Protein AF-A0A436RU35-F1 (afdb_monomer_lite)

pLDDT: mean 94.9, std 2.74, range [79.81, 98.31]

Radius of gyration: 16.75 Å; chains: 1; bounding box: 34×36×36 Å

Secondary structure (DSSP, 8-state):
-HHHHHHTTHHHHHHTT--SHHHHHHHHHHTTHHHHHHHHHHHHHTTS-HHHHHHHHHHHHHHHHHHHHHHHHHTT-

Sequence (77 aa):
FFAATNALKLIPYFALGQFDTANLTASAVLMPLAPLSTIAGAWLVRRMRPEIFYPFTYATVAVVAVKLLWDGIVGLM

Foldseek 3Di:
DVVVVVVVVVVVCVVVVCPDPVNVVVCVVCVVVVVVVVVVVVVVVVVDDPVCVVVVVVVVVVVVVVVVVVVVVVVVD

Structure (mmCIF, N/CA/C/O backbone):
data_AF-A0A436RU35-F1
#
_entry.id   AF-A0A436RU35-F1
#
loop_
_atom_site.group_PDB
_atom_site.id
_atom_site.type_symbol
_atom_site.label_atom_id
_atom_site.label_alt_id
_atom_site.label_comp_id
_atom_site.label_asym_id
_atom_site.label_entity_id
_atom_site.label_seq_id
_atom_site.pdbx_PDB_ins_code
_atom_site.Cartn_x
_atom_site.Cartn_y
_atom_site.Cartn_z
_atom_site.occupancy
_atom_site.B_iso_or_equiv
_atom_site.auth_seq_id
_atom_site.auth_comp_id
_atom_site.auth_asym_id
_atom_site.auth_atom_id
_atom_site.pdbx_PDB_model_num
ATOM 1 N N . PHE A 1 1 ? 9.563 12.010 7.789 1.00 85.50 1 PHE A N 1
ATOM 2 C CA . PHE A 1 1 ? 9.819 10.557 7.898 1.00 85.50 1 PHE A CA 1
ATOM 3 C C . PHE A 1 1 ? 9.131 9.758 6.787 1.00 85.50 1 PHE A C 1
ATOM 5 O O . PHE A 1 1 ? 9.842 9.218 5.956 1.00 85.50 1 PHE A O 1
ATOM 12 N N . PHE A 1 2 ? 7.791 9.751 6.693 1.00 88.62 2 PHE A N 1
ATOM 13 C CA . PHE A 1 2 ? 7.030 8.962 5.700 1.00 88.62 2 PHE A CA 1
ATOM 14 C C . PHE A 1 2 ? 7.497 9.111 4.239 1.00 88.62 2 PHE A C 1
ATOM 16 O O . PHE A 1 2 ? 7.669 8.116 3.542 1.00 88.62 2 PHE A O 1
ATOM 23 N N . ALA A 1 3 ? 7.718 10.344 3.769 1.00 91.75 3 ALA A N 1
ATOM 24 C CA . ALA A 1 3 ? 8.154 10.580 2.392 1.00 91.75 3 ALA A CA 1
ATOM 25 C C . ALA A 1 3 ? 9.546 9.987 2.116 1.00 91.75 3 ALA A C 1
ATOM 27 O O . ALA A 1 3 ? 9.739 9.330 1.103 1.00 91.75 3 ALA A O 1
ATOM 28 N N . ALA A 1 4 ? 10.489 10.149 3.049 1.00 95.81 4 ALA A N 1
ATOM 29 C CA . ALA A 1 4 ? 11.848 9.632 2.909 1.00 95.81 4 ALA A CA 1
ATOM 30 C C . ALA A 1 4 ? 11.887 8.093 2.901 1.00 95.81 4 ALA A C 1
ATOM 32 O O . ALA A 1 4 ? 12.549 7.500 2.054 1.00 95.81 4 ALA A O 1
ATOM 33 N N . THR A 1 5 ? 11.136 7.432 3.791 1.00 94.81 5 THR A N 1
ATOM 34 C CA . THR A 1 5 ? 11.095 5.959 3.837 1.00 94.81 5 THR A CA 1
ATOM 35 C C . THR A 1 5 ? 10.409 5.350 2.618 1.00 94.81 5 THR A C 1
ATOM 37 O O . THR A 1 5 ? 10.808 4.279 2.170 1.00 94.81 5 THR A O 1
ATOM 40 N N . ASN A 1 6 ? 9.408 6.024 2.043 1.00 92.69 6 ASN A N 1
ATOM 41 C CA . ASN A 1 6 ? 8.802 5.577 0.790 1.00 92.69 6 ASN A CA 1
ATOM 42 C C . ASN A 1 6 ? 9.680 5.888 -0.427 1.00 92.69 6 ASN A C 1
ATOM 44 O O . ASN A 1 6 ? 9.770 5.044 -1.311 1.00 92.69 6 ASN A O 1
ATOM 48 N N . ALA A 1 7 ? 10.375 7.031 -0.459 1.00 94.44 7 ALA A N 1
ATOM 49 C CA . ALA A 1 7 ? 11.310 7.360 -1.537 1.00 94.44 7 ALA A CA 1
ATOM 50 C C . ALA A 1 7 ? 12.441 6.327 -1.644 1.00 94.44 7 ALA A C 1
ATOM 52 O O . ALA A 1 7 ? 12.824 5.948 -2.748 1.00 94.44 7 ALA A O 1
ATOM 53 N N . LEU A 1 8 ? 12.911 5.789 -0.512 1.00 96.38 8 LEU A N 1
ATOM 54 C CA . LEU A 1 8 ? 13.919 4.727 -0.502 1.00 96.38 8 LEU A CA 1
ATOM 55 C C . LEU A 1 8 ? 13.463 3.459 -1.251 1.00 96.38 8 LEU A C 1
ATOM 57 O O . LEU A 1 8 ? 14.301 2.758 -1.812 1.00 96.38 8 LEU A O 1
ATOM 61 N N . LYS A 1 9 ? 12.151 3.182 -1.327 1.00 92.38 9 LYS A N 1
ATOM 62 C CA . LYS A 1 9 ? 11.601 2.032 -2.069 1.00 92.38 9 LYS A CA 1
ATOM 63 C C . LYS A 1 9 ? 11.737 2.168 -3.587 1.00 92.38 9 LYS A C 1
ATOM 65 O O . LYS A 1 9 ? 11.668 1.161 -4.285 1.00 92.38 9 LYS A O 1
ATOM 70 N N . LEU A 1 10 ? 11.946 3.379 -4.108 1.00 94.00 10 LEU A N 1
ATOM 71 C CA . LEU A 1 10 ? 12.087 3.590 -5.551 1.00 94.00 10 LEU A CA 1
ATOM 72 C C . LEU A 1 10 ? 13.292 2.825 -6.113 1.00 94.00 10 LEU A C 1
ATOM 74 O O . LEU A 1 10 ? 13.196 2.278 -7.204 1.00 94.00 10 LEU A O 1
ATOM 78 N N . ILE A 1 11 ? 14.381 2.713 -5.344 1.00 95.88 11 ILE A N 1
ATOM 79 C CA . ILE A 1 11 ? 15.595 1.989 -5.749 1.00 95.88 11 ILE A CA 1
ATOM 80 C C . ILE A 1 11 ? 15.315 0.490 -5.981 1.00 95.88 11 ILE A C 1
ATOM 82 O O . ILE A 1 11 ? 15.547 0.020 -7.095 1.00 95.88 11 ILE A O 1
ATOM 86 N N . PRO A 1 12 ? 14.799 -0.286 -5.002 1.00 95.31 12 PRO A N 1
ATOM 87 C CA . PRO A 1 12 ? 14.499 -1.697 -5.229 1.00 95.31 12 PRO A CA 1
ATOM 88 C C . PRO A 1 12 ? 13.390 -1.912 -6.264 1.00 95.31 12 PRO A C 1
ATOM 90 O O . PRO A 1 12 ? 13.472 -2.863 -7.030 1.00 95.31 12 PRO A O 1
ATOM 93 N N . TYR A 1 13 ? 12.380 -1.041 -6.354 1.00 93.94 13 TYR A N 1
ATOM 94 C CA . TYR A 1 13 ? 11.351 -1.166 -7.396 1.00 93.94 13 TYR A CA 1
ATOM 95 C C . TYR A 1 13 ? 11.901 -0.944 -8.802 1.00 93.94 13 TYR A C 1
ATOM 97 O O . TYR A 1 13 ? 11.521 -1.662 -9.727 1.00 93.94 13 TYR A O 1
ATOM 105 N N . PHE A 1 14 ? 12.830 -0.002 -8.954 1.00 93.38 14 PHE A N 1
ATOM 106 C CA . PHE A 1 14 ? 13.558 0.168 -10.202 1.00 93.38 14 PHE A CA 1
ATOM 107 C C . PHE A 1 14 ? 14.387 -1.083 -10.528 1.00 93.38 14 PHE A C 1
ATOM 109 O O . PHE A 1 14 ? 14.309 -1.586 -11.646 1.00 93.38 14 PHE A O 1
ATOM 116 N N . ALA A 1 15 ? 15.098 -1.647 -9.544 1.00 95.44 15 ALA A N 1
ATOM 117 C CA . ALA A 1 15 ? 15.862 -2.887 -9.716 1.00 95.44 15 ALA A CA 1
ATOM 118 C C . ALA A 1 15 ? 14.982 -4.106 -10.076 1.00 95.44 15 ALA A C 1
ATOM 120 O O . ALA A 1 15 ? 15.432 -4.989 -10.798 1.00 95.44 15 ALA A O 1
ATOM 121 N N . LEU A 1 16 ? 13.724 -4.135 -9.620 1.00 94.44 16 LEU A N 1
ATOM 122 C CA . LEU A 1 16 ? 12.714 -5.146 -9.967 1.00 94.44 16 LEU A CA 1
ATOM 123 C C . LEU A 1 16 ? 12.019 -4.892 -11.321 1.00 94.44 16 LEU A C 1
ATOM 125 O O . LEU A 1 16 ? 11.066 -5.596 -11.650 1.00 94.44 16 LEU A O 1
ATOM 129 N N . GLY A 1 17 ? 12.441 -3.877 -12.083 1.00 93.12 17 GLY A N 1
ATOM 130 C CA . GLY A 1 17 ? 11.882 -3.558 -13.401 1.00 93.12 17 GLY A CA 1
ATOM 131 C C . GLY A 1 17 ? 10.486 -2.926 -13.376 1.00 93.12 17 GLY A C 1
ATOM 132 O O . GLY A 1 17 ? 9.852 -2.823 -14.416 1.00 93.12 17 GLY A O 1
ATOM 133 N N . GLN A 1 18 ? 10.003 -2.459 -12.220 1.00 94.06 18 GLN A N 1
ATOM 134 C CA . GLN A 1 18 ? 8.628 -1.953 -12.052 1.00 94.06 18 GLN A CA 1
ATOM 135 C C . GLN A 1 18 ? 8.390 -0.561 -12.669 1.00 94.06 18 GLN A C 1
ATOM 137 O O . GLN A 1 18 ? 7.294 -0.014 -12.584 1.00 94.06 18 GLN A O 1
ATOM 142 N N . PHE A 1 19 ? 9.416 0.042 -13.274 1.00 93.25 19 PHE A N 1
ATOM 143 C CA . PHE A 1 19 ? 9.366 1.365 -13.909 1.00 93.25 19 PHE A CA 1
ATOM 144 C C . PHE A 1 19 ? 9.098 1.258 -15.418 1.00 93.25 19 PHE A C 1
ATOM 146 O O . PHE A 1 19 ? 9.571 2.074 -16.208 1.00 93.25 19 PHE A O 1
ATOM 153 N N . ASP A 1 20 ? 8.355 0.234 -15.833 1.00 95.00 20 ASP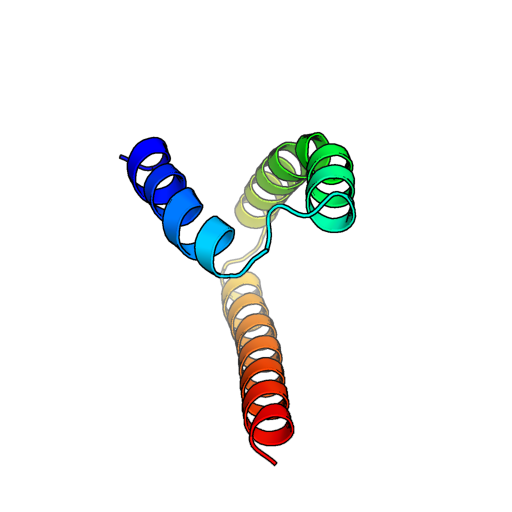 A N 1
ATOM 154 C CA . ASP A 1 20 ? 7.879 0.108 -17.204 1.00 95.00 20 ASP A CA 1
ATOM 155 C C . ASP A 1 20 ? 6.676 1.030 -17.483 1.00 95.00 20 ASP A C 1
ATOM 157 O O . ASP A 1 20 ? 6.021 1.573 -16.587 1.00 95.00 20 ASP A O 1
ATOM 161 N N . THR A 1 21 ? 6.370 1.224 -18.765 1.00 95.38 21 THR A N 1
ATOM 162 C CA . THR A 1 21 ? 5.291 2.117 -19.199 1.00 95.38 21 THR A CA 1
ATOM 163 C C . THR A 1 21 ? 3.909 1.652 -18.731 1.00 95.38 21 THR A C 1
ATOM 165 O O . THR A 1 21 ? 3.052 2.492 -18.453 1.00 95.38 21 THR A O 1
ATOM 168 N N . ALA A 1 22 ? 3.667 0.346 -18.607 1.00 95.19 22 ALA A N 1
ATOM 169 C CA . ALA A 1 22 ? 2.371 -0.177 -18.176 1.00 95.19 22 ALA A CA 1
ATOM 170 C C . ALA A 1 22 ? 2.115 0.143 -16.693 1.00 95.19 22 ALA A C 1
ATOM 172 O O . ALA A 1 22 ? 1.062 0.670 -16.334 1.00 95.19 22 ALA A O 1
ATOM 173 N N . ASN A 1 23 ? 3.112 -0.074 -15.841 1.00 94.88 23 ASN A N 1
ATOM 174 C CA . ASN A 1 23 ? 3.055 0.225 -14.417 1.00 94.88 23 ASN A CA 1
ATOM 175 C C . ASN A 1 23 ? 2.990 1.732 -14.147 1.00 94.88 23 ASN A C 1
ATOM 177 O O . ASN A 1 23 ? 2.211 2.175 -13.297 1.00 94.88 23 ASN A O 1
ATOM 181 N N . LEU A 1 24 ? 3.746 2.544 -14.891 1.00 94.88 24 LEU A N 1
ATOM 182 C CA . LEU A 1 24 ? 3.705 4.002 -14.754 1.00 94.88 24 LEU A CA 1
ATOM 183 C C . LEU A 1 24 ? 2.362 4.591 -15.204 1.00 94.88 24 LEU A C 1
ATOM 185 O O . LEU A 1 24 ? 1.828 5.472 -14.529 1.00 94.88 24 LEU A O 1
ATOM 189 N N . THR A 1 25 ? 1.785 4.093 -16.301 1.00 96.44 25 THR A N 1
ATOM 190 C CA . THR A 1 25 ? 0.460 4.543 -16.765 1.00 96.44 25 THR A CA 1
ATOM 191 C C . THR A 1 25 ? -0.643 4.133 -15.794 1.00 96.44 25 THR A C 1
ATOM 193 O O . THR A 1 25 ? -1.448 4.982 -15.405 1.00 96.44 25 THR A O 1
ATOM 196 N N . ALA A 1 26 ? -0.637 2.885 -15.313 1.00 95.62 26 ALA A N 1
ATOM 197 C CA . ALA A 1 26 ? -1.559 2.435 -14.272 1.00 95.62 26 ALA A CA 1
ATOM 198 C C . ALA A 1 26 ? -1.430 3.286 -12.996 1.00 95.62 26 ALA A C 1
ATOM 200 O O . ALA A 1 26 ? -2.430 3.765 -12.457 1.00 95.62 26 ALA A O 1
ATOM 201 N N . SER A 1 27 ? -0.199 3.551 -12.550 1.00 94.00 27 SER A N 1
ATOM 202 C CA . SER A 1 27 ? 0.071 4.387 -11.375 1.00 94.00 27 SER A CA 1
ATOM 203 C C . SER A 1 27 ? -0.425 5.822 -11.550 1.00 94.00 27 SER A C 1
ATOM 205 O O . SER A 1 27 ? -0.986 6.383 -10.612 1.00 94.00 27 SER A O 1
ATOM 207 N N . ALA A 1 28 ? -0.272 6.419 -12.735 1.00 95.25 28 ALA A N 1
ATOM 208 C CA . ALA A 1 28 ? -0.768 7.765 -13.016 1.00 95.25 28 ALA A CA 1
ATOM 209 C C . ALA A 1 28 ? -2.302 7.845 -12.942 1.00 95.25 28 ALA A C 1
ATOM 211 O O . ALA A 1 28 ? -2.839 8.787 -12.359 1.00 95.25 28 ALA A O 1
ATOM 212 N N . VAL A 1 29 ? -3.007 6.834 -13.463 1.00 95.94 29 VAL A N 1
ATOM 213 C CA . VAL A 1 29 ? -4.477 6.743 -13.377 1.00 95.94 29 VAL A CA 1
ATOM 214 C C . VAL A 1 29 ? -4.943 6.550 -11.931 1.00 95.94 29 VAL A C 1
ATOM 216 O O . VAL A 1 29 ? -5.947 7.129 -11.516 1.00 95.94 29 VAL A O 1
ATOM 219 N N . LEU A 1 30 ? -4.207 5.764 -11.143 1.00 95.81 30 LEU A N 1
ATOM 220 C CA . LEU A 1 30 ? -4.529 5.496 -9.739 1.00 95.81 30 LEU A CA 1
ATOM 221 C C . LEU A 1 30 ? -4.088 6.616 -8.786 1.00 95.81 30 LEU A C 1
ATOM 223 O O . LEU A 1 30 ? -4.607 6.704 -7.671 1.00 95.81 30 LEU A O 1
ATOM 227 N N . MET A 1 31 ? -3.173 7.491 -9.207 1.00 95.56 31 MET A N 1
ATOM 228 C CA . MET A 1 31 ? -2.656 8.605 -8.410 1.00 95.56 31 MET A CA 1
ATOM 229 C C . MET A 1 31 ? -3.760 9.472 -7.781 1.00 95.56 31 MET A C 1
ATOM 231 O O . MET A 1 31 ? -3.666 9.712 -6.579 1.00 95.56 31 MET A O 1
ATOM 235 N N . PRO A 1 32 ? -4.811 9.923 -8.500 1.00 93.38 32 PRO A N 1
ATOM 236 C CA . PRO A 1 32 ? -5.915 10.659 -7.878 1.00 93.38 32 PRO A CA 1
ATOM 237 C C . PRO A 1 32 ? -6.796 9.777 -6.984 1.00 93.38 32 PRO A C 1
ATOM 239 O O . PRO A 1 32 ? -7.338 10.251 -5.986 1.00 93.38 32 PRO A O 1
ATOM 242 N N . LEU A 1 33 ? -6.930 8.488 -7.303 1.00 95.94 33 LEU A N 1
ATOM 243 C CA . LEU A 1 33 ? -7.771 7.562 -6.548 1.00 95.94 33 LEU A CA 1
ATOM 244 C C . LEU A 1 33 ? -7.177 7.234 -5.171 1.00 95.94 33 LEU A C 1
ATOM 246 O O . LEU A 1 33 ? -7.926 7.051 -4.210 1.00 95.94 33 LEU A O 1
ATOM 250 N N . ALA A 1 34 ? -5.850 7.191 -5.048 1.00 92.81 34 ALA A N 1
ATOM 251 C CA . ALA A 1 34 ? -5.155 6.879 -3.801 1.00 92.81 34 ALA A CA 1
ATOM 252 C C . ALA A 1 34 ? -5.492 7.836 -2.628 1.00 92.81 34 ALA A C 1
ATOM 254 O O . ALA A 1 34 ? -5.925 7.347 -1.576 1.00 92.81 34 ALA A O 1
ATOM 255 N N . PRO A 1 35 ? -5.362 9.177 -2.748 1.00 94.94 35 PRO A N 1
ATOM 256 C CA . PRO A 1 35 ? -5.733 10.091 -1.671 1.00 94.94 35 PRO A CA 1
ATOM 257 C C . PRO A 1 35 ? -7.243 10.084 -1.408 1.00 94.94 35 PRO A C 1
ATOM 259 O O . PRO A 1 35 ? -7.645 10.089 -0.245 1.00 94.94 35 PRO A O 1
ATOM 262 N N . LEU A 1 36 ? -8.081 9.992 -2.450 1.00 97.06 36 LEU A N 1
ATOM 263 C CA . LEU A 1 36 ? -9.540 9.912 -2.295 1.00 97.06 36 LEU A CA 1
ATOM 264 C C . LEU A 1 36 ? -9.952 8.682 -1.480 1.00 97.06 36 LEU A C 1
ATOM 266 O O . LEU A 1 36 ? -10.713 8.795 -0.519 1.00 97.06 36 LEU A O 1
ATOM 270 N N . SER A 1 37 ? -9.385 7.522 -1.809 1.00 95.38 37 SER A N 1
ATOM 271 C CA . SER A 1 37 ? -9.636 6.265 -1.099 1.00 95.38 37 SER A CA 1
ATOM 272 C C . SER A 1 37 ? -9.111 6.308 0.336 1.00 95.38 37 SER A C 1
ATOM 274 O O . SER A 1 37 ? -9.764 5.799 1.242 1.00 95.38 37 SER A O 1
ATOM 276 N N . THR A 1 38 ? -7.972 6.967 0.574 1.00 95.00 38 THR A N 1
ATOM 277 C CA . THR A 1 38 ? -7.411 7.144 1.926 1.00 95.00 38 THR A CA 1
ATOM 278 C C . THR A 1 38 ? -8.340 7.979 2.807 1.00 95.00 38 THR A C 1
ATOM 280 O O . THR A 1 38 ? -8.621 7.604 3.947 1.00 95.00 38 THR A O 1
ATOM 283 N N . ILE A 1 39 ? -8.860 9.092 2.281 1.00 97.19 39 ILE A N 1
ATOM 284 C CA . ILE A 1 39 ? -9.798 9.959 3.006 1.00 97.19 39 ILE A CA 1
ATOM 285 C C . ILE A 1 39 ? -11.120 9.224 3.251 1.00 97.19 39 ILE A C 1
ATOM 287 O O . ILE A 1 39 ? -11.63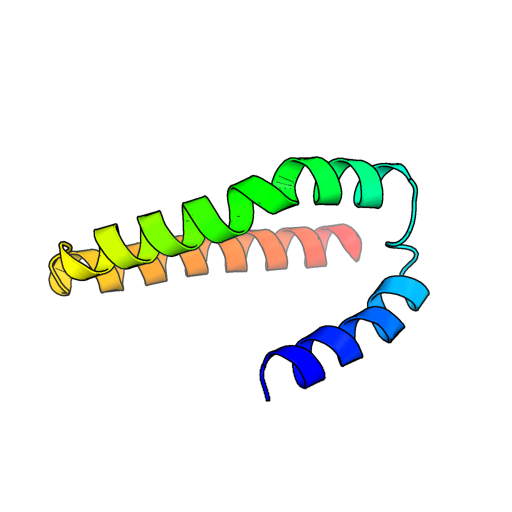3 9.252 4.372 1.00 97.19 39 ILE A O 1
ATOM 291 N N . ALA A 1 40 ? -11.650 8.533 2.238 1.00 96.88 40 ALA A N 1
ATOM 292 C CA . ALA A 1 40 ? -12.867 7.735 2.364 1.00 96.88 40 ALA A CA 1
ATOM 293 C C . ALA A 1 40 ? -12.710 6.615 3.406 1.00 96.88 40 ALA A C 1
ATOM 295 O O . ALA A 1 40 ? -13.575 6.441 4.265 1.00 96.88 40 ALA A O 1
ATOM 296 N N . GLY A 1 41 ? -11.574 5.913 3.397 1.00 94.38 41 GLY A N 1
ATOM 297 C CA . GLY A 1 41 ? -11.233 4.900 4.392 1.00 94.38 41 GLY A CA 1
ATOM 298 C C . GLY A 1 41 ? -11.164 5.485 5.802 1.00 94.38 41 GLY A C 1
ATOM 299 O O . GLY A 1 41 ? -11.817 4.978 6.710 1.00 94.38 41 GLY A O 1
ATOM 300 N N . ALA A 1 42 ? -10.464 6.607 5.989 1.00 95.62 42 ALA A N 1
ATOM 301 C CA . ALA A 1 42 ? -10.400 7.288 7.284 1.00 95.62 42 ALA A CA 1
ATOM 302 C C . ALA A 1 42 ? -11.790 7.738 7.776 1.00 95.62 42 ALA A C 1
ATOM 304 O O . ALA A 1 42 ? -12.106 7.625 8.962 1.00 95.62 42 ALA A O 1
ATOM 305 N N . TRP A 1 43 ? -12.640 8.224 6.870 1.00 96.81 43 TRP A N 1
ATOM 306 C CA . TRP A 1 43 ? -14.020 8.607 7.170 1.00 96.81 43 TRP A CA 1
ATOM 307 C C . TRP A 1 43 ? -14.885 7.410 7.588 1.00 96.81 43 TRP A C 1
ATOM 309 O O . TRP A 1 43 ? -15.699 7.549 8.510 1.00 96.81 43 TRP A O 1
ATOM 319 N N . LEU A 1 44 ? -14.692 6.257 6.942 1.00 94.81 44 LEU A N 1
ATOM 320 C CA . LEU A 1 44 ? -15.411 5.015 7.219 1.00 94.81 44 LEU A CA 1
ATOM 321 C C . LEU A 1 44 ? -14.993 4.423 8.567 1.00 94.81 44 LEU A C 1
ATOM 323 O O . LEU A 1 44 ? -15.852 4.149 9.403 1.00 94.81 44 LEU A O 1
ATOM 327 N N . VAL A 1 45 ? -13.687 4.300 8.819 1.00 94.38 45 VAL A N 1
ATOM 328 C CA . VAL A 1 45 ? -13.152 3.751 10.077 1.00 94.38 45 VAL A CA 1
ATOM 329 C C . VAL A 1 45 ? -13.647 4.551 11.280 1.00 94.38 45 VAL A C 1
ATOM 331 O O . VAL A 1 45 ? -14.055 3.967 12.277 1.00 94.38 45 VAL A O 1
ATOM 334 N N . ARG A 1 46 ? -13.718 5.883 11.167 1.00 94.12 46 ARG A N 1
ATOM 335 C CA . ARG A 1 46 ? -14.253 6.757 12.228 1.00 94.12 46 ARG A CA 1
ATOM 336 C C . ARG A 1 46 ? -15.736 6.530 12.547 1.00 94.12 46 ARG A C 1
ATOM 338 O O . ARG A 1 46 ? -16.190 6.984 13.592 1.00 94.12 46 ARG A O 1
ATOM 345 N N . ARG A 1 47 ? -16.494 5.881 11.658 1.00 94.62 47 ARG A N 1
ATOM 346 C CA . ARG A 1 47 ? -17.925 5.560 11.831 1.00 94.62 47 ARG A CA 1
ATOM 347 C C . ARG A 1 47 ? -18.179 4.095 12.152 1.00 94.62 47 ARG A C 1
ATOM 349 O O . ARG A 1 47 ? -19.291 3.747 12.541 1.00 94.62 47 ARG A O 1
ATOM 356 N N . MET A 1 48 ? -17.182 3.239 11.965 1.00 93.88 48 MET A N 1
ATOM 357 C CA . MET A 1 48 ? -17.315 1.821 12.238 1.00 93.88 48 MET A CA 1
ATOM 358 C C . MET A 1 48 ? -17.152 1.534 13.723 1.00 93.88 48 MET A C 1
ATOM 360 O O . MET A 1 48 ? -16.283 2.068 14.409 1.00 93.88 48 MET A O 1
ATOM 364 N N . ARG A 1 49 ? -17.993 0.622 14.198 1.00 95.38 49 ARG A N 1
ATOM 365 C CA . ARG A 1 49 ? -17.875 0.025 15.519 1.00 95.38 49 ARG A CA 1
ATOM 366 C C . ARG A 1 49 ? -16.618 -0.856 15.590 1.00 95.38 49 ARG A C 1
ATOM 368 O O . ARG A 1 49 ? -16.424 -1.665 14.673 1.00 95.38 49 ARG A O 1
ATOM 375 N N . PRO A 1 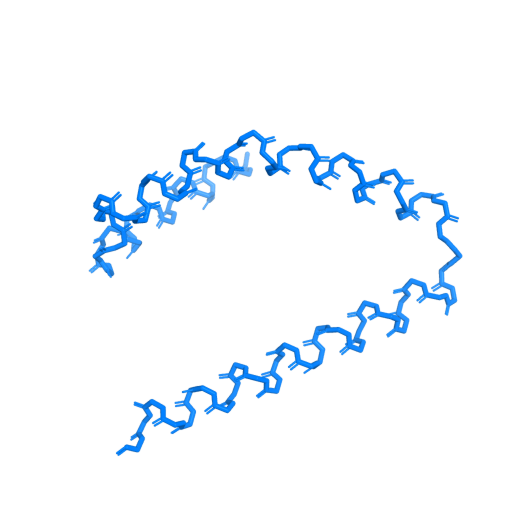50 ? -15.776 -0.739 16.635 1.00 92.75 50 PRO A N 1
ATOM 376 C CA . PRO A 1 50 ? -14.568 -1.553 16.783 1.00 92.75 50 PRO A CA 1
ATOM 377 C C . PRO A 1 50 ? -14.831 -3.061 16.692 1.00 92.75 50 PRO A C 1
ATOM 379 O O . PRO A 1 50 ? -14.035 -3.791 16.103 1.00 92.75 50 PRO A O 1
ATOM 382 N N . GLU A 1 51 ? -15.981 -3.512 17.196 1.00 95.44 51 GLU A N 1
ATOM 383 C CA . GLU A 1 51 ? -16.400 -4.918 17.211 1.00 95.44 51 GLU A CA 1
ATOM 384 C C . GLU A 1 51 ? -16.606 -5.487 15.801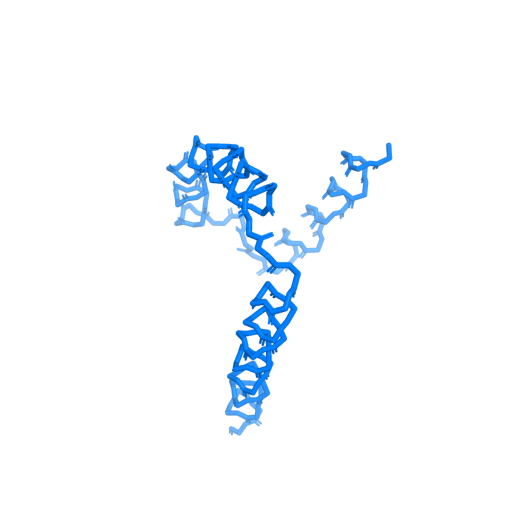 1.00 95.44 51 GLU A C 1
ATOM 386 O O . GLU A 1 51 ? -16.535 -6.695 15.607 1.00 95.44 51 GLU A O 1
ATOM 391 N N . ILE A 1 52 ? -16.844 -4.623 14.810 1.00 93.94 52 ILE A N 1
ATOM 392 C CA . ILE A 1 52 ? -16.961 -5.002 13.397 1.00 93.94 52 ILE A CA 1
ATOM 393 C C . ILE A 1 52 ? -15.625 -4.777 12.687 1.00 93.94 52 ILE A C 1
ATOM 395 O O . ILE A 1 52 ? -15.180 -5.622 11.913 1.00 93.94 52 ILE A O 1
ATOM 399 N N . PHE A 1 53 ? -14.971 -3.644 12.954 1.00 93.44 53 PHE A N 1
ATOM 400 C CA . PHE A 1 53 ? -13.754 -3.242 12.254 1.00 93.44 53 PHE A CA 1
ATOM 401 C C . PHE A 1 53 ? -12.602 -4.235 12.439 1.00 93.44 53 PHE A C 1
ATOM 403 O O . PHE A 1 53 ? -11.971 -4.615 11.449 1.00 93.44 53 PHE A O 1
ATOM 410 N N . TYR A 1 54 ? -12.333 -4.676 13.673 1.00 94.56 54 TYR A N 1
ATOM 411 C CA . TYR A 1 54 ? -11.200 -5.565 13.938 1.00 94.56 54 TYR A CA 1
ATOM 412 C C . TYR A 1 54 ? -11.379 -6.954 13.313 1.00 94.56 54 TYR A C 1
ATOM 414 O O . TYR A 1 54 ? -10.501 -7.346 12.540 1.00 94.56 54 TYR A O 1
ATOM 422 N N . PRO A 1 55 ? -12.497 -7.682 13.534 1.00 96.75 55 PRO A N 1
ATOM 423 C CA . PRO A 1 55 ? -12.682 -8.985 12.900 1.00 96.75 55 PRO A CA 1
ATOM 424 C C . PRO A 1 55 ? -12.685 -8.896 11.374 1.00 96.75 55 PRO A C 1
ATOM 426 O O . PRO A 1 55 ? -12.069 -9.729 10.715 1.00 96.75 55 PRO A O 1
ATOM 429 N N . PHE A 1 56 ? -13.312 -7.860 10.804 1.00 95.75 56 PHE A N 1
ATOM 430 C CA . PHE A 1 56 ? -13.344 -7.658 9.356 1.00 95.75 56 PHE A CA 1
ATOM 431 C C . PHE A 1 56 ? -11.944 -7.421 8.772 1.00 95.75 56 PHE A C 1
ATOM 433 O O . PHE A 1 56 ? -11.545 -8.066 7.800 1.00 95.75 56 PHE A O 1
ATOM 440 N N . THR A 1 57 ? -11.165 -6.527 9.381 1.00 95.12 57 THR A N 1
ATOM 441 C CA . THR A 1 57 ? -9.812 -6.214 8.904 1.00 95.12 57 THR A CA 1
ATOM 442 C C . THR A 1 57 ? -8.890 -7.425 9.049 1.00 95.12 57 THR A C 1
ATOM 444 O O . THR A 1 57 ? -8.151 -7.748 8.125 1.00 95.12 57 THR A O 1
ATOM 447 N N . TYR A 1 58 ? -8.964 -8.158 10.160 1.00 96.62 58 TYR A N 1
ATOM 448 C CA . TYR A 1 58 ? -8.159 -9.368 10.337 1.00 96.62 58 TYR A CA 1
ATOM 449 C C . TYR A 1 58 ? -8.552 -10.485 9.372 1.00 96.62 58 TYR A C 1
ATOM 451 O O . TYR A 1 58 ? -7.666 -11.123 8.809 1.00 96.62 58 TYR A O 1
ATOM 459 N N . ALA A 1 59 ? -9.847 -10.685 9.117 1.00 97.88 59 ALA A N 1
ATOM 460 C CA . ALA A 1 59 ? -10.305 -11.668 8.140 1.00 97.88 59 ALA A CA 1
ATOM 461 C C . ALA A 1 59 ? -9.808 -11.334 6.726 1.00 97.88 59 ALA A C 1
ATOM 463 O O . ALA A 1 59 ? -9.255 -12.195 6.045 1.00 97.88 59 ALA A O 1
ATOM 464 N N . THR A 1 60 ? -9.942 -10.078 6.292 1.00 96.69 60 THR A N 1
ATOM 465 C CA . THR A 1 60 ? -9.478 -9.651 4.960 1.00 96.69 60 THR A CA 1
ATOM 466 C C . THR A 1 60 ? -7.960 -9.768 4.812 1.00 96.69 60 THR A C 1
ATOM 468 O O . THR A 1 60 ? -7.488 -10.294 3.804 1.00 96.69 60 THR A O 1
ATOM 471 N N . VAL A 1 61 ? -7.186 -9.374 5.829 1.00 97.44 61 VAL A N 1
ATOM 472 C CA . VAL A 1 61 ? -5.725 -9.554 5.836 1.00 97.44 61 VAL A CA 1
ATOM 473 C C . VAL A 1 61 ? -5.347 -11.035 5.808 1.00 97.44 61 VAL A C 1
ATOM 475 O O . VAL A 1 61 ? -4.445 -11.407 5.062 1.00 97.44 61 VAL A O 1
ATOM 478 N N . ALA A 1 62 ? -6.044 -11.893 6.558 1.00 98.06 62 ALA A N 1
ATOM 479 C CA . ALA A 1 62 ? -5.792 -13.332 6.555 1.00 98.06 62 ALA A CA 1
ATOM 480 C C . ALA A 1 62 ? -6.042 -13.951 5.171 1.00 98.06 62 ALA A C 1
ATOM 482 O O . ALA A 1 62 ? -5.214 -14.720 4.687 1.00 98.06 62 ALA A O 1
ATOM 483 N N . VAL A 1 63 ? -7.131 -13.565 4.499 1.00 98.31 63 VAL A N 1
ATOM 484 C CA . VAL A 1 63 ? -7.428 -14.008 3.126 1.00 98.31 63 VAL A CA 1
ATOM 485 C C . VAL A 1 63 ? -6.315 -13.593 2.161 1.00 98.31 63 VAL A C 1
ATOM 487 O O . VAL A 1 63 ? -5.837 -14.417 1.380 1.00 98.31 63 VAL A O 1
ATOM 490 N N . VAL A 1 64 ? -5.850 -12.342 2.238 1.00 97.88 64 VAL A N 1
ATOM 491 C CA . VAL A 1 64 ? -4.740 -11.856 1.402 1.00 97.88 64 VAL A CA 1
ATOM 492 C C . VAL A 1 64 ? -3.446 -12.608 1.711 1.00 97.88 64 VAL A C 1
ATOM 494 O O . VAL A 1 64 ? -2.741 -13.001 0.786 1.00 97.88 64 VAL A O 1
ATOM 497 N N . ALA A 1 65 ? -3.142 -12.855 2.986 1.00 97.81 65 ALA A N 1
ATOM 498 C CA . ALA A 1 65 ? -1.953 -13.599 3.387 1.00 97.81 65 ALA A CA 1
ATOM 499 C C . ALA A 1 65 ? -1.963 -15.029 2.828 1.00 97.81 65 ALA A C 1
ATOM 501 O O . ALA A 1 65 ? -0.968 -15.460 2.251 1.00 97.81 65 ALA A O 1
ATOM 502 N N . VAL A 1 66 ? -3.094 -15.736 2.920 1.00 98.31 66 VAL A N 1
ATOM 503 C CA . VAL A 1 66 ? -3.253 -17.075 2.328 1.00 98.31 66 VAL A CA 1
ATOM 504 C C . VAL A 1 66 ? -3.042 -17.033 0.814 1.00 98.31 66 VAL A C 1
ATOM 506 O O . VAL A 1 66 ? -2.313 -17.867 0.282 1.00 98.31 66 VAL A O 1
ATOM 509 N N . LYS A 1 67 ? -3.612 -16.040 0.121 1.00 97.31 67 LYS A N 1
ATOM 510 C CA . LYS A 1 67 ? -3.416 -15.869 -1.326 1.00 97.31 67 LYS A CA 1
ATOM 511 C C . LYS A 1 67 ? -1.947 -15.634 -1.680 1.00 97.31 67 LYS A C 1
ATOM 513 O O . LYS A 1 67 ? -1.447 -16.240 -2.617 1.00 97.31 67 LYS A O 1
ATOM 518 N N . LEU A 1 68 ? -1.245 -14.783 -0.932 1.00 97.06 68 LEU A N 1
ATOM 519 C CA . LEU A 1 68 ? 0.174 -14.502 -1.172 1.00 97.06 68 LEU A CA 1
ATOM 520 C C . LEU A 1 68 ? 1.064 -15.721 -0.900 1.00 97.06 68 LEU A C 1
ATOM 522 O O . LEU A 1 68 ? 2.020 -15.944 -1.638 1.00 97.06 68 LEU A O 1
ATOM 526 N N . LEU A 1 69 ? 0.747 -16.522 0.122 1.00 97.69 69 LEU A N 1
ATOM 527 C CA . LEU A 1 69 ? 1.434 -17.793 0.367 1.00 97.69 69 LEU A CA 1
ATOM 528 C C . LEU A 1 69 ? 1.216 -18.765 -0.791 1.00 97.69 69 LEU A C 1
ATOM 530 O O . LEU A 1 69 ? 2.171 -19.384 -1.251 1.00 97.69 69 LEU A O 1
ATOM 534 N N . TRP A 1 70 ? -0.021 -18.867 -1.279 1.00 97.75 70 TRP A N 1
ATOM 535 C CA . TRP A 1 70 ? -0.345 -19.693 -2.436 1.00 97.75 70 TRP A CA 1
ATOM 536 C C . TRP A 1 70 ? 0.431 -19.255 -3.682 1.00 97.75 70 TRP A C 1
ATOM 538 O O . TRP A 1 70 ? 1.119 -20.078 -4.278 1.00 97.75 70 TRP A O 1
ATOM 548 N N . ASP A 1 71 ? 0.394 -17.967 -4.034 1.00 96.69 71 ASP A N 1
ATOM 549 C CA . ASP A 1 71 ? 1.154 -17.430 -5.171 1.00 96.69 71 ASP A CA 1
ATOM 550 C C . ASP A 1 71 ? 2.657 -17.692 -5.033 1.00 96.69 71 ASP A C 1
ATOM 552 O O . ASP A 1 71 ? 3.316 -18.049 -6.007 1.00 96.69 71 ASP A O 1
ATOM 556 N N . GLY A 1 72 ? 3.201 -17.524 -3.823 1.00 95.25 72 GLY A N 1
ATOM 557 C CA . GLY A 1 72 ? 4.610 -17.778 -3.540 1.00 95.25 72 GLY A CA 1
ATOM 558 C C . GLY A 1 72 ? 4.989 -19.246 -3.734 1.00 95.25 72 GLY A C 1
ATOM 559 O O . GLY A 1 72 ? 6.017 -19.529 -4.343 1.00 95.25 72 GLY A O 1
ATOM 560 N N . ILE A 1 73 ? 4.153 -20.178 -3.262 1.00 97.44 73 ILE A N 1
ATOM 561 C CA . ILE A 1 73 ? 4.359 -21.624 -3.440 1.00 97.44 73 ILE A CA 1
ATOM 562 C C . ILE A 1 73 ? 4.255 -22.006 -4.919 1.00 97.44 73 ILE A C 1
ATOM 564 O O . ILE A 1 73 ? 5.106 -22.736 -5.417 1.00 97.44 73 ILE A O 1
ATOM 568 N N . VAL A 1 74 ? 3.243 -21.501 -5.630 1.00 96.75 74 VAL A N 1
ATOM 569 C CA . VAL A 1 74 ? 3.059 -21.772 -7.064 1.00 96.75 74 VAL A CA 1
ATOM 570 C C . VAL A 1 74 ? 4.211 -21.209 -7.891 1.00 96.75 74 VAL A C 1
ATOM 572 O O . VAL A 1 74 ? 4.673 -21.886 -8.794 1.00 96.75 74 VAL A O 1
ATOM 575 N N . GLY A 1 75 ? 4.710 -20.013 -7.577 1.00 92.50 75 GLY A N 1
ATOM 576 C CA . GLY A 1 75 ? 5.850 -19.420 -8.283 1.00 92.50 75 GLY A CA 1
ATOM 577 C C . GLY A 1 75 ? 7.200 -20.102 -8.017 1.00 92.50 75 GLY A C 1
ATOM 578 O O . GLY A 1 75 ? 8.167 -19.797 -8.710 1.00 92.50 75 GLY A O 1
ATOM 579 N N . LEU A 1 76 ? 7.281 -20.985 -7.015 1.00 90.44 76 LEU A N 1
ATOM 580 C CA . LEU A 1 76 ?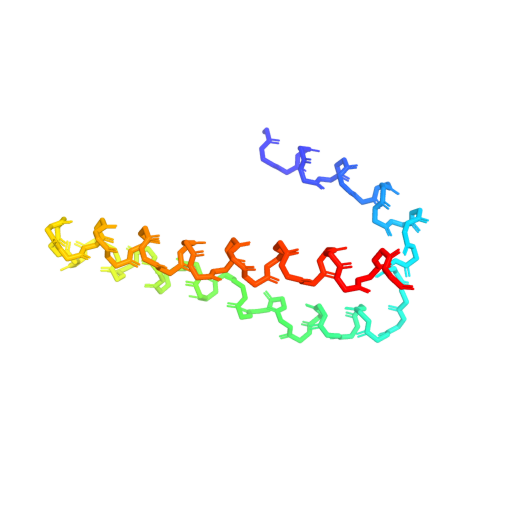 8.465 -21.795 -6.699 1.00 90.44 76 LEU A CA 1
ATOM 581 C C . LEU A 1 76 ? 8.476 -23.162 -7.404 1.00 90.44 76 LEU A C 1
ATOM 583 O O . LEU A 1 76 ? 9.540 -23.780 -7.459 1.00 90.44 76 LEU A O 1
ATOM 587 N N . MET A 1 77 ? 7.321 -23.641 -7.883 1.00 79.81 77 MET A N 1
ATOM 588 C CA . MET A 1 77 ? 7.169 -24.907 -8.618 1.00 79.81 77 MET A CA 1
ATOM 589 C C . MET A 1 77 ? 7.3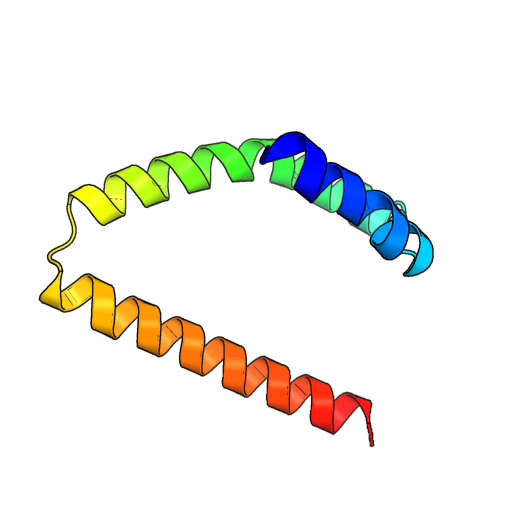14 -24.689 -10.122 1.00 79.81 77 MET A C 1
ATOM 591 O O . MET A 1 77 ? 8.013 -25.514 -10.749 1.00 79.81 77 MET A O 1
#